Protein AF-A0A2B7Z492-F1 (afdb_monomer_lite)

Foldseek 3Di:
DDDDDDDDDDDDPPDPDQDDAPAAWPVCVVVVHDFSNDPQATPCCVVPNDPPDGGGRPPPPVVVVVPPPPVNVVVVVVVVVVVVVVVVVVVVVVDDPDDDDDDDDDDDDPPPDPDPDDDDPDDDPPPDDDDDDDDD

pLDDT: mean 70.69, std 17.51, range [40.62, 97.81]

Radius of gyration: 35.3 Å; chains: 1; bounding box: 70×36×112 Å

InterPro domains:
  IPR001138 Zn(2)Cys(6) fungal-type DNA-binding domain [PF00172] (24-59)
  IPR001138 Zn(2)Cys(6) fungal-type DNA-binding domain [PS50048] (24-57)
  IPR001138 Zn(2)Cys(6) fungal-type DNA-binding domain [SM00066] (19-66)
  IPR001138 Zn(2)Cys(6) fungal-type DNA-binding domain [cd00067] (20-58)
  IPR036864 Zn(2)-C6 fungal-type DNA-binding domain superfamily [G3DSA:4.10.240.10] (23-110)
  IPR036864 Zn(2)-C6 fungal-type DNA-binding domain superfamily [SSF57701] (14-62)

Sequence (136 aa):
MDQAMTATEPDPLPRSKRQRVAAACDICRRRKFKCNGEQQECGPCRTRGNLNVKCTWNNSLFRASSSTSREDIVKLQERIKELEKDIESRSEQNAPHSTRLGDLDNTKEPLRTPSLDGTNAEPIPTSFITPAAGNQ

Structure (mmCIF, N/CA/C/O backbone):
data_AF-A0A2B7Z492-F1
#
_entry.id   AF-A0A2B7Z492-F1
#
loop_
_atom_site.group_PDB
_atom_site.id
_atom_site.type_symbol
_atom_site.label_atom_id
_atom_site.label_alt_id
_atom_site.label_comp_id
_atom_site.label_asym_id
_atom_site.label_entity_id
_atom_site.label_seq_id
_atom_site.pdbx_PDB_ins_code
_atom_site.Cartn_x
_atom_site.Cartn_y
_atom_site.Cartn_z
_atom_site.occupancy
_atom_site.B_iso_or_equiv
_atom_site.auth_seq_id
_atom_site.auth_comp_id
_atom_site.auth_asym_id
_atom_site.auth_atom_id
_atom_site.pdbx_PDB_model_num
ATOM 1 N N . MET A 1 1 ? 48.090 22.908 -52.887 1.00 47.28 1 MET A N 1
ATOM 2 C CA . MET A 1 1 ? 46.823 23.566 -52.517 1.00 47.28 1 MET A CA 1
ATOM 3 C C . MET A 1 1 ? 45.881 22.457 -52.133 1.00 47.28 1 MET A C 1
ATOM 5 O O . MET A 1 1 ? 45.595 21.584 -52.944 1.00 47.28 1 MET A O 1
ATOM 9 N N . ASP A 1 2 ? 45.633 22.419 -50.838 1.00 46.38 2 ASP A N 1
ATOM 10 C CA . ASP A 1 2 ? 45.523 21.213 -50.040 1.00 46.38 2 ASP A CA 1
ATOM 11 C C . ASP A 1 2 ? 44.168 20.523 -50.116 1.00 46.38 2 ASP A C 1
ATOM 13 O O . ASP A 1 2 ? 43.118 21.132 -50.312 1.00 46.38 2 ASP A O 1
ATOM 17 N N . GLN A 1 3 ? 44.257 19.204 -49.985 1.00 49.94 3 GLN A N 1
ATOM 18 C CA . GLN A 1 3 ? 43.169 18.248 -50.053 1.00 49.94 3 GLN A CA 1
ATOM 19 C C . GLN A 1 3 ? 42.212 18.430 -48.874 1.00 49.94 3 GLN A C 1
ATOM 21 O O . GLN A 1 3 ? 42.621 18.560 -47.721 1.00 49.94 3 GLN A O 1
ATOM 26 N N . ALA A 1 4 ? 40.920 18.384 -49.189 1.00 58.47 4 ALA A N 1
ATOM 27 C CA . ALA A 1 4 ? 39.844 18.217 -48.231 1.00 58.47 4 ALA A CA 1
ATOM 28 C C . ALA A 1 4 ? 40.046 16.926 -47.421 1.00 58.47 4 ALA A C 1
ATOM 30 O O . ALA A 1 4 ? 40.210 15.851 -47.999 1.00 58.47 4 ALA A O 1
ATOM 31 N N . MET A 1 5 ? 39.973 17.020 -46.093 1.00 55.31 5 MET A N 1
ATOM 32 C CA . MET A 1 5 ? 39.799 15.862 -45.223 1.00 55.31 5 MET A CA 1
ATOM 33 C C . MET A 1 5 ? 38.522 16.025 -44.406 1.00 55.31 5 MET A C 1
ATOM 35 O O . MET A 1 5 ? 38.284 17.016 -43.720 1.00 55.31 5 MET A O 1
ATOM 39 N N . T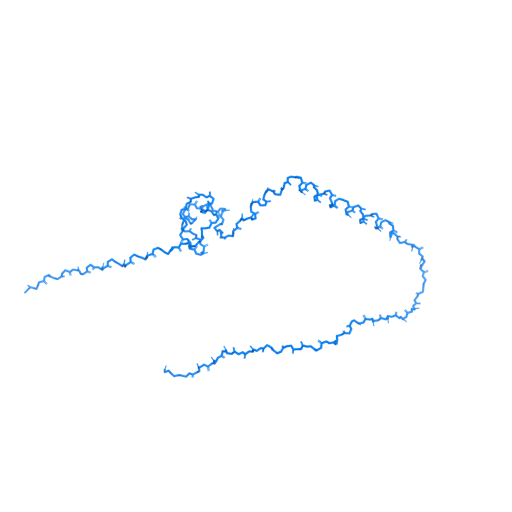HR A 1 6 ? 37.680 15.026 -44.611 1.00 53.38 6 THR A N 1
ATOM 40 C CA . THR A 1 6 ? 36.308 14.821 -44.178 1.00 53.38 6 THR A CA 1
ATOM 41 C C . THR A 1 6 ? 36.183 14.704 -42.665 1.00 53.38 6 THR A C 1
ATOM 43 O O . THR A 1 6 ? 36.996 14.045 -42.020 1.00 53.38 6 THR A O 1
ATOM 46 N N . ALA A 1 7 ? 35.123 15.302 -42.121 1.00 54.03 7 ALA A N 1
ATOM 47 C CA . ALA A 1 7 ? 34.719 15.170 -40.730 1.00 54.03 7 ALA A CA 1
ATOM 48 C C . ALA A 1 7 ? 34.532 13.692 -40.342 1.00 54.03 7 ALA A C 1
ATOM 50 O O . ALA A 1 7 ? 33.738 12.975 -40.951 1.00 54.03 7 ALA A O 1
ATOM 51 N N . THR A 1 8 ? 35.264 13.252 -39.320 1.00 54.12 8 THR A N 1
ATOM 52 C CA . THR A 1 8 ? 35.057 11.968 -38.651 1.00 54.12 8 THR A CA 1
ATOM 53 C C . THR A 1 8 ? 33.744 12.035 -37.871 1.00 54.12 8 THR A C 1
ATOM 55 O O . THR A 1 8 ? 33.665 12.671 -36.822 1.00 54.12 8 THR A O 1
ATOM 58 N N . GLU A 1 9 ? 32.709 11.405 -38.423 1.00 62.66 9 GLU A N 1
ATOM 59 C CA . GLU A 1 9 ? 31.443 11.098 -37.753 1.00 62.66 9 GLU A CA 1
ATOM 60 C C . GLU A 1 9 ? 31.708 10.344 -36.434 1.00 62.66 9 GLU A C 1
ATOM 62 O O . GLU A 1 9 ? 32.445 9.352 -36.441 1.00 62.66 9 GLU A O 1
ATOM 67 N N . PRO A 1 10 ? 31.145 10.787 -35.295 1.00 64.12 10 PRO A N 1
ATOM 68 C CA . PRO A 1 10 ? 31.299 10.082 -34.035 1.00 64.12 10 PRO A CA 1
ATOM 69 C C . PRO A 1 10 ? 30.510 8.767 -34.062 1.00 64.12 10 PRO A C 1
ATOM 71 O O . PRO A 1 10 ? 29.297 8.741 -34.264 1.00 64.12 10 PRO A O 1
ATOM 74 N N . ASP A 1 11 ? 31.238 7.680 -33.823 1.00 66.81 11 ASP A N 1
ATOM 75 C CA . ASP A 1 11 ? 30.758 6.305 -33.678 1.00 66.81 11 ASP A CA 1
ATOM 76 C C . ASP A 1 11 ? 29.476 6.236 -32.810 1.00 66.81 11 ASP A C 1
ATOM 78 O O . ASP A 1 11 ? 29.451 6.804 -31.706 1.00 66.81 11 ASP A O 1
ATOM 82 N N . PRO A 1 12 ? 28.385 5.578 -33.255 1.00 67.75 12 PRO A N 1
ATOM 83 C CA . PRO A 1 12 ? 27.165 5.484 -32.467 1.00 67.75 12 PRO A CA 1
ATOM 84 C C . PRO A 1 12 ? 27.427 4.667 -31.199 1.00 67.75 12 PRO A C 1
ATOM 86 O O . PRO A 1 12 ? 27.511 3.439 -31.233 1.00 67.75 12 PRO A O 1
ATOM 89 N N . LEU A 1 13 ? 27.507 5.375 -30.066 1.00 73.75 13 LEU A N 1
ATOM 90 C CA . LEU A 1 13 ? 27.715 4.810 -28.733 1.00 73.75 13 LEU A CA 1
ATOM 91 C C . LEU A 1 13 ? 26.884 3.527 -28.531 1.00 73.75 13 LEU A C 1
ATOM 93 O O . LEU A 1 13 ? 25.691 3.498 -28.871 1.00 73.75 13 LEU A O 1
ATOM 97 N N . PRO A 1 14 ? 27.477 2.467 -27.950 1.00 68.56 14 PRO A N 1
ATOM 98 C CA . PRO A 1 14 ? 26.809 1.186 -27.790 1.00 68.56 14 PRO A CA 1
ATOM 99 C C . PRO A 1 14 ? 25.524 1.375 -26.983 1.00 68.56 14 PRO A C 1
ATOM 101 O O . PRO A 1 14 ? 25.543 1.776 -25.818 1.00 68.56 14 PRO A O 1
ATOM 104 N N . ARG A 1 15 ? 24.380 1.090 -27.620 1.00 69.31 15 ARG A N 1
ATOM 105 C CA . ARG A 1 15 ? 23.061 1.177 -26.981 1.00 69.31 15 ARG A CA 1
ATOM 106 C C . ARG A 1 15 ? 23.079 0.299 -25.737 1.00 69.31 15 ARG A C 1
ATOM 108 O O . ARG A 1 15 ? 23.224 -0.920 -25.853 1.00 69.31 15 ARG A O 1
ATOM 115 N N . SER A 1 16 ? 22.926 0.910 -24.560 1.00 74.81 16 SER A N 1
ATOM 116 C CA . SER A 1 16 ? 22.957 0.175 -23.299 1.00 74.81 16 SER A CA 1
ATOM 117 C C . SER A 1 16 ? 21.933 -0.959 -23.348 1.00 74.81 16 SER A C 1
ATOM 119 O O . SER A 1 16 ? 20.742 -0.777 -23.635 1.00 74.81 16 SER A O 1
ATOM 121 N N . LYS A 1 17 ? 22.428 -2.186 -23.169 1.00 65.75 17 LYS A N 1
ATOM 122 C CA . LYS A 1 17 ? 21.595 -3.382 -23.229 1.00 65.75 17 LYS A CA 1
ATOM 123 C C . LYS A 1 17 ? 20.605 -3.283 -22.077 1.00 65.75 17 LYS A C 1
ATOM 125 O O . LYS A 1 17 ? 21.007 -3.238 -20.919 1.00 65.75 17 LYS A O 1
ATOM 130 N N . ARG A 1 18 ? 19.310 -3.184 -22.400 1.00 67.00 18 ARG A N 1
ATOM 131 C CA . ARG A 1 18 ? 18.254 -2.996 -21.396 1.00 67.00 18 ARG A CA 1
ATOM 132 C C . ARG A 1 18 ? 18.365 -4.079 -20.328 1.00 67.00 18 ARG A C 1
ATOM 134 O O . ARG A 1 18 ? 18.194 -5.262 -20.627 1.00 67.00 18 ARG A O 1
ATOM 141 N N . GLN A 1 19 ? 18.623 -3.656 -19.096 1.00 71.19 19 GLN A N 1
ATOM 142 C CA . GLN A 1 19 ? 18.708 -4.551 -17.955 1.00 71.19 19 GLN A CA 1
ATOM 143 C C . GLN A 1 19 ? 17.358 -5.240 -17.749 1.00 71.19 19 GLN A C 1
ATOM 145 O O . GLN A 1 19 ? 16.294 -4.613 -17.804 1.00 71.19 19 GLN A O 1
ATOM 150 N N . ARG A 1 20 ? 17.391 -6.564 -17.574 1.00 75.94 20 ARG A N 1
ATOM 151 C CA . ARG A 1 20 ? 16.183 -7.343 -17.311 1.00 75.94 20 ARG A CA 1
ATOM 152 C C . ARG A 1 20 ? 15.671 -6.961 -15.926 1.00 75.94 20 ARG A C 1
ATOM 154 O O . ARG A 1 20 ? 16.387 -7.087 -14.940 1.00 75.94 20 ARG A O 1
ATOM 161 N N . VAL A 1 21 ? 14.435 -6.486 -15.864 1.00 80.81 21 VAL A N 1
ATOM 162 C CA . VAL A 1 21 ? 13.806 -6.072 -14.609 1.00 80.81 21 VAL A CA 1
ATOM 163 C C . VAL A 1 21 ? 13.289 -7.311 -13.881 1.00 80.81 21 VAL A C 1
ATOM 165 O O . VAL A 1 21 ? 12.486 -8.050 -14.447 1.00 80.81 21 VAL A O 1
ATOM 168 N N . ALA A 1 22 ? 13.725 -7.527 -12.636 1.00 80.31 22 ALA A N 1
ATOM 169 C CA . ALA A 1 22 ? 13.267 -8.648 -11.808 1.00 80.31 22 ALA A CA 1
ATOM 170 C C . ALA A 1 22 ? 11.808 -8.481 -11.338 1.00 80.31 22 ALA A C 1
ATOM 172 O O . ALA A 1 22 ? 11.065 -9.456 -11.259 1.00 80.31 22 ALA A O 1
ATOM 173 N N . ALA A 1 23 ? 11.372 -7.242 -11.072 1.00 84.81 23 ALA A N 1
ATOM 174 C CA . ALA A 1 23 ? 10.018 -6.926 -10.620 1.00 84.81 23 ALA A CA 1
ATOM 175 C C . ALA A 1 23 ? 9.503 -5.599 -11.206 1.00 84.81 23 ALA A C 1
ATOM 177 O O . ALA A 1 23 ? 10.150 -4.557 -11.110 1.00 84.81 23 ALA A O 1
ATOM 178 N N . ALA A 1 24 ? 8.302 -5.615 -11.791 1.00 91.06 24 ALA A N 1
ATOM 179 C CA . ALA A 1 24 ? 7.615 -4.392 -12.211 1.00 91.06 24 ALA A CA 1
ATOM 180 C C . ALA A 1 24 ? 7.052 -3.620 -11.002 1.00 91.06 24 ALA A C 1
ATOM 182 O O . ALA A 1 24 ? 6.633 -4.252 -10.031 1.00 91.06 24 ALA A O 1
ATOM 183 N N . CYS A 1 25 ? 6.994 -2.285 -11.082 1.00 91.06 25 CYS A N 1
ATOM 184 C CA . CYS A 1 25 ? 6.345 -1.443 -10.071 1.00 91.06 25 CYS A CA 1
ATOM 185 C C . CYS A 1 25 ? 4.815 -1.638 -10.053 1.00 91.06 25 CYS A C 1
ATOM 187 O O . CYS A 1 25 ? 4.230 -2.158 -11.009 1.00 91.06 25 CYS A O 1
ATOM 189 N N . ASP A 1 26 ? 4.147 -1.156 -9.006 1.00 89.31 26 ASP A N 1
ATOM 190 C CA . ASP A 1 26 ? 2.710 -1.356 -8.775 1.00 89.31 26 ASP A CA 1
ATOM 191 C C . ASP A 1 26 ? 1.836 -0.759 -9.882 1.00 89.31 26 ASP A C 1
ATOM 193 O O . ASP A 1 26 ? 0.843 -1.359 -10.302 1.00 89.31 26 ASP A O 1
ATOM 197 N N . ILE A 1 27 ? 2.220 0.412 -10.397 1.00 90.00 27 ILE A N 1
ATOM 198 C CA . ILE A 1 27 ? 1.499 1.079 -11.487 1.00 90.00 27 ILE A CA 1
ATOM 199 C C . ILE A 1 27 ? 1.621 0.264 -12.777 1.00 90.00 27 ILE A C 1
ATOM 201 O O . ILE A 1 27 ? 0.612 0.010 -13.435 1.00 90.00 27 ILE A O 1
ATOM 205 N N . CYS A 1 28 ? 2.836 -0.165 -13.137 1.00 91.56 28 CYS A N 1
ATOM 206 C CA . CYS A 1 28 ? 3.068 -0.949 -14.351 1.00 91.56 28 CYS A CA 1
ATOM 207 C C . CYS A 1 28 ? 2.399 -2.320 -14.286 1.00 91.56 28 CYS A C 1
ATOM 209 O O . CYS A 1 28 ? 1.850 -2.756 -15.294 1.00 91.56 28 CYS A O 1
ATOM 211 N N . ARG A 1 29 ? 2.384 -2.966 -13.112 1.00 90.31 29 ARG A N 1
ATOM 212 C CA . ARG A 1 29 ? 1.629 -4.206 -12.889 1.00 90.31 29 ARG A CA 1
ATOM 213 C C . ARG A 1 29 ? 0.134 -3.985 -13.115 1.00 90.31 29 ARG A C 1
ATOM 215 O O . ARG A 1 29 ? -0.462 -4.679 -13.933 1.00 90.31 29 ARG A O 1
ATOM 222 N N . ARG A 1 30 ? -0.462 -2.979 -12.459 1.00 87.38 30 ARG A N 1
ATOM 223 C CA . ARG A 1 30 ? -1.903 -2.679 -12.567 1.00 87.38 30 ARG A CA 1
ATOM 224 C C . ARG A 1 30 ? -2.318 -2.299 -13.991 1.00 87.38 30 ARG A C 1
ATOM 226 O O . ARG A 1 30 ? -3.360 -2.739 -14.460 1.00 87.38 30 ARG A O 1
ATOM 233 N N . ARG A 1 31 ? -1.502 -1.494 -14.679 1.00 88.50 31 ARG A N 1
ATOM 234 C CA . ARG A 1 31 ? -1.757 -1.014 -16.050 1.00 88.50 31 ARG A CA 1
ATOM 235 C C . ARG A 1 31 ? -1.226 -1.945 -17.147 1.00 88.50 31 ARG A C 1
ATOM 237 O O . ARG A 1 31 ? -1.393 -1.639 -18.320 1.00 88.50 31 ARG A O 1
ATOM 244 N N . LYS A 1 32 ? -0.589 -3.061 -16.776 1.00 88.62 32 LYS A N 1
ATOM 245 C CA . LYS A 1 32 ? -0.014 -4.070 -17.683 1.00 88.62 32 LYS A CA 1
ATOM 246 C C . LYS A 1 32 ? 0.973 -3.505 -18.720 1.00 88.62 32 LYS A C 1
ATOM 248 O O . LYS A 1 32 ? 1.071 -4.011 -19.834 1.00 88.62 32 LYS A O 1
ATOM 253 N N . PHE A 1 33 ? 1.733 -2.472 -18.359 1.00 88.12 33 PHE A N 1
ATOM 254 C CA . PHE A 1 33 ? 2.787 -1.921 -19.218 1.00 88.12 33 PHE A CA 1
ATOM 255 C C . PHE A 1 33 ? 4.166 -2.483 -18.860 1.00 88.12 33 PHE A C 1
ATOM 257 O O . PHE A 1 33 ? 4.419 -2.910 -17.733 1.00 88.12 33 PHE A O 1
ATOM 264 N N . LYS A 1 34 ? 5.092 -2.441 -19.825 1.00 89.88 34 LYS A N 1
ATOM 265 C CA . LYS A 1 34 ? 6.473 -2.895 -19.632 1.00 89.88 34 LYS A CA 1
ATOM 266 C C . LYS A 1 34 ? 7.234 -1.931 -18.719 1.00 89.88 34 LYS A C 1
ATOM 268 O O . LYS A 1 34 ? 7.598 -0.836 -19.138 1.00 89.88 34 LYS A O 1
ATOM 273 N N . CYS A 1 35 ? 7.499 -2.361 -17.487 1.00 92.06 35 CYS A N 1
ATOM 274 C CA . CYS A 1 35 ? 8.339 -1.626 -16.543 1.00 92.06 35 CYS A CA 1
ATOM 275 C C . CYS A 1 35 ? 9.811 -1.663 -16.984 1.00 92.06 35 CYS A C 1
ATOM 277 O O . CYS A 1 35 ? 10.299 -2.701 -17.432 1.00 92.06 35 CYS A O 1
ATOM 279 N N . ASN A 1 36 ? 10.517 -0.543 -16.834 1.00 91.06 36 ASN A N 1
ATOM 280 C CA . ASN A 1 36 ? 11.965 -0.434 -17.045 1.00 91.06 36 ASN A CA 1
ATOM 281 C C . ASN A 1 36 ? 12.785 -0.563 -15.747 1.00 91.06 36 ASN A C 1
ATOM 283 O O . ASN A 1 36 ? 13.998 -0.681 -15.833 1.00 91.06 36 ASN A O 1
ATOM 287 N N . GLY A 1 37 ? 12.142 -0.583 -14.574 1.00 87.88 37 GLY A N 1
ATOM 288 C CA . GLY A 1 37 ? 12.795 -0.896 -13.297 1.00 87.88 37 GLY A CA 1
ATOM 289 C C . GLY A 1 37 ? 13.719 0.187 -12.731 1.00 87.88 37 GLY A C 1
ATOM 290 O O . GLY A 1 37 ? 14.478 -0.116 -11.821 1.00 87.88 37 GLY A O 1
ATOM 291 N N . GLU A 1 38 ? 13.665 1.423 -13.237 1.00 87.12 38 GLU A N 1
ATOM 292 C CA . GLU A 1 38 ? 14.417 2.558 -12.673 1.00 87.12 38 GLU A CA 1
ATOM 293 C C . GLU A 1 38 ? 13.987 2.820 -11.220 1.00 87.12 38 GLU A C 1
ATOM 295 O O . GLU A 1 38 ? 12.800 2.979 -10.972 1.00 87.12 38 GLU A O 1
ATOM 300 N N . GLN A 1 39 ? 14.931 2.872 -10.272 1.00 70.81 39 GLN A N 1
ATOM 301 C CA . GLN A 1 39 ? 14.663 2.779 -8.824 1.00 70.81 39 GLN A CA 1
ATOM 302 C C . GLN A 1 39 ? 13.889 3.968 -8.221 1.00 70.81 39 GLN A C 1
ATOM 304 O O . GLN A 1 39 ? 13.185 3.797 -7.229 1.00 70.81 39 GLN A O 1
ATOM 309 N N . GLN A 1 40 ? 13.997 5.161 -8.811 1.00 81.94 40 GLN A N 1
ATOM 310 C CA . GLN A 1 40 ? 13.302 6.370 -8.342 1.00 81.94 40 GLN A CA 1
ATOM 311 C C . GLN A 1 40 ? 11.858 6.447 -8.858 1.00 81.94 40 GLN A C 1
ATOM 313 O O . GLN A 1 40 ? 10.898 6.545 -8.098 1.00 81.94 40 GLN A O 1
ATOM 318 N N . GLU A 1 41 ? 11.702 6.357 -10.173 1.00 88.94 41 GLU A N 1
ATOM 319 C CA . GLU A 1 41 ? 10.436 6.363 -10.876 1.00 88.94 41 GLU A CA 1
ATOM 320 C C . GLU A 1 41 ? 10.648 5.642 -12.199 1.00 88.94 41 GLU A C 1
ATOM 322 O O . GLU A 1 41 ? 11.559 5.962 -12.965 1.00 88.94 41 GLU A O 1
ATOM 327 N N . CYS A 1 42 ? 9.785 4.670 -12.475 1.00 91.31 42 CYS A N 1
ATOM 328 C CA . CYS A 1 42 ? 9.846 3.939 -13.723 1.00 91.31 42 CYS A CA 1
ATOM 329 C C . CYS A 1 42 ? 9.556 4.887 -14.904 1.00 91.31 42 CYS A C 1
ATOM 331 O O . CYS A 1 42 ? 8.662 5.722 -14.828 1.00 91.31 42 CYS A O 1
ATOM 333 N N . GLY A 1 43 ? 10.235 4.736 -16.036 1.00 91.25 43 GLY A N 1
ATOM 334 C CA . GLY A 1 43 ? 10.031 5.567 -17.231 1.00 91.25 43 GLY A CA 1
ATOM 335 C C . GLY A 1 43 ? 8.562 5.636 -17.685 1.00 91.25 43 GLY A C 1
ATOM 336 O O . GLY A 1 43 ? 8.050 6.732 -17.898 1.00 91.25 43 GLY A O 1
ATOM 337 N N . PRO A 1 44 ? 7.822 4.508 -17.748 1.00 91.19 44 PRO A N 1
ATOM 338 C CA . PRO A 1 44 ? 6.380 4.536 -18.006 1.00 91.19 44 PRO A CA 1
ATOM 339 C C . PRO A 1 44 ? 5.569 5.334 -16.975 1.00 91.19 44 PRO A C 1
ATOM 341 O O . PRO A 1 44 ? 4.551 5.923 -17.326 1.00 91.19 44 PRO A O 1
ATOM 344 N N . CYS A 1 45 ? 5.998 5.335 -15.715 1.00 92.06 45 CYS A N 1
ATOM 345 C CA . CYS A 1 45 ? 5.366 6.055 -14.616 1.00 92.06 45 CYS A CA 1
ATOM 346 C C . CYS A 1 45 ? 5.627 7.555 -14.743 1.00 92.06 45 CYS A C 1
ATOM 348 O O . CYS A 1 45 ? 4.690 8.331 -14.655 1.00 92.06 45 CYS A O 1
ATOM 350 N N . ARG A 1 46 ? 6.850 7.935 -15.114 1.00 91.06 46 ARG A N 1
ATOM 351 C CA . ARG A 1 46 ? 7.224 9.323 -15.385 1.00 91.06 46 ARG A CA 1
ATOM 352 C C . ARG A 1 46 ? 6.430 9.928 -16.543 1.00 91.06 46 ARG A C 1
ATOM 354 O O . ARG A 1 46 ? 5.992 11.066 -16.476 1.00 91.06 46 ARG A O 1
ATOM 361 N N . THR A 1 47 ? 6.226 9.168 -17.621 1.00 88.88 47 THR A N 1
ATOM 362 C CA . THR A 1 47 ? 5.549 9.683 -18.826 1.00 88.88 47 THR A CA 1
ATOM 363 C C . THR A 1 47 ? 4.025 9.583 -18.762 1.00 88.88 47 THR A C 1
ATOM 365 O O . THR A 1 47 ? 3.333 10.402 -19.356 1.00 88.88 47 THR A O 1
ATOM 368 N N . ARG A 1 48 ? 3.480 8.544 -18.117 1.00 85.56 48 ARG A N 1
ATOM 369 C CA . ARG A 1 48 ? 2.034 8.231 -18.143 1.00 85.56 48 ARG A CA 1
ATOM 370 C C . ARG A 1 48 ? 1.393 8.249 -16.758 1.00 85.56 48 ARG A C 1
ATOM 372 O O . ARG A 1 48 ? 0.219 7.893 -16.619 1.00 85.56 48 ARG A O 1
ATOM 379 N N . GLY A 1 49 ? 2.164 8.532 -15.715 1.00 78.75 49 GLY A N 1
ATOM 380 C CA . GLY A 1 49 ? 1.686 8.626 -14.344 1.00 78.75 49 GLY A CA 1
ATOM 381 C C . GLY A 1 49 ? 0.710 9.781 -14.197 1.00 78.75 49 GLY A C 1
ATOM 382 O O . GLY A 1 49 ? 0.838 10.812 -14.847 1.00 78.75 49 GLY A O 1
ATOM 383 N N . ASN A 1 50 ? -0.292 9.589 -13.345 1.00 79.44 50 ASN A N 1
ATOM 384 C CA . ASN A 1 50 ? -1.070 10.722 -12.863 1.00 79.44 50 ASN A CA 1
ATOM 385 C C . ASN A 1 50 ? -0.237 11.418 -11.787 1.00 79.44 50 ASN A C 1
ATOM 387 O O . ASN A 1 50 ? 0.364 10.722 -10.969 1.00 79.44 50 ASN A O 1
ATOM 391 N N . LEU A 1 51 ? -0.281 12.751 -11.725 1.00 73.38 51 LEU A N 1
ATOM 392 C CA . LEU A 1 51 ? 0.453 13.543 -10.726 1.00 73.38 51 LEU A CA 1
ATOM 393 C C . LEU A 1 51 ? 0.171 13.092 -9.276 1.00 73.38 51 LEU A C 1
ATOM 395 O O . LEU A 1 51 ? 1.031 13.180 -8.410 1.00 73.38 51 LEU A O 1
ATOM 399 N N . ASN A 1 52 ? -1.014 12.522 -9.039 1.00 78.06 52 ASN A N 1
ATOM 400 C CA . ASN A 1 52 ? -1.463 12.050 -7.728 1.00 78.06 52 ASN A CA 1
ATOM 401 C C . ASN A 1 52 ? -1.126 10.577 -7.416 1.00 78.06 52 ASN A C 1
ATOM 403 O O . ASN A 1 52 ? -1.545 10.065 -6.379 1.00 78.06 52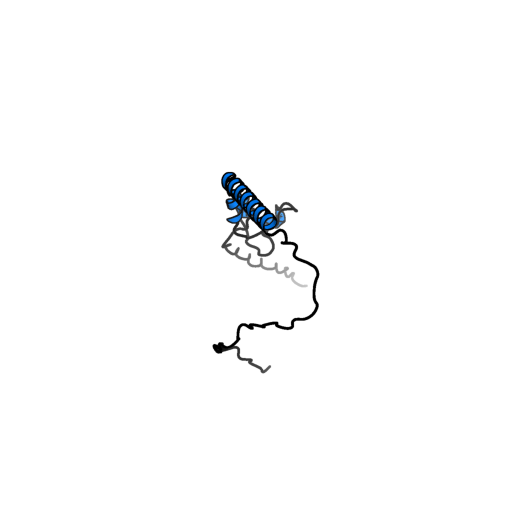 ASN A O 1
ATOM 407 N N . VAL A 1 53 ? -0.429 9.844 -8.295 1.00 80.88 53 VAL 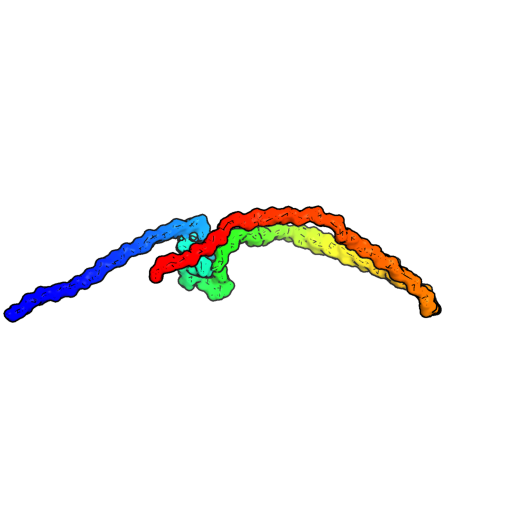A N 1
ATOM 408 C CA . VAL A 1 53 ? -0.148 8.410 -8.094 1.00 80.88 53 VAL A CA 1
ATOM 409 C C . VAL A 1 53 ? 1.355 8.152 -8.104 1.00 80.88 53 VAL A C 1
ATOM 411 O O . VAL A 1 53 ? 1.981 8.103 -9.158 1.00 80.88 53 VAL A O 1
ATOM 414 N N . LYS A 1 54 ? 1.919 7.908 -6.918 1.00 86.69 54 LYS A N 1
ATOM 415 C CA . LYS A 1 54 ? 3.346 7.615 -6.739 1.00 86.69 54 LYS A CA 1
ATOM 416 C C . LYS A 1 54 ? 3.729 6.256 -7.334 1.00 86.69 54 LYS A C 1
ATOM 418 O O . LYS A 1 54 ? 3.063 5.248 -7.084 1.00 86.69 54 LYS A O 1
ATOM 423 N N . CYS A 1 55 ? 4.838 6.215 -8.074 1.00 90.88 55 CYS A N 1
ATOM 424 C CA . CYS A 1 55 ? 5.474 4.968 -8.487 1.00 90.88 55 CYS A CA 1
ATOM 425 C C . CYS A 1 55 ? 6.061 4.256 -7.263 1.00 90.88 55 CYS A C 1
ATOM 427 O O . CYS A 1 55 ? 7.050 4.702 -6.688 1.00 90.88 55 CYS A O 1
ATOM 429 N N . THR A 1 56 ? 5.444 3.150 -6.856 1.00 89.12 56 THR A N 1
ATOM 430 C CA . THR A 1 56 ? 5.905 2.322 -5.739 1.00 89.12 56 THR A CA 1
ATOM 431 C C . THR A 1 56 ? 6.221 0.912 -6.218 1.00 89.12 56 THR A C 1
ATOM 433 O O . THR A 1 56 ? 5.611 0.407 -7.161 1.00 89.12 56 THR A O 1
ATOM 436 N N . TRP A 1 57 ? 7.195 0.277 -5.572 1.00 87.50 57 TRP A N 1
ATOM 437 C CA . TRP A 1 57 ? 7.552 -1.132 -5.778 1.00 87.50 57 TRP A CA 1
ATOM 438 C C . TRP A 1 57 ? 7.044 -2.014 -4.638 1.00 87.50 57 TRP A C 1
ATOM 440 O O . TRP A 1 57 ? 7.541 -3.119 -4.433 1.00 87.50 57 TRP A O 1
ATOM 450 N N . ASN A 1 58 ? 6.077 -1.519 -3.866 1.00 74.44 58 ASN A N 1
ATOM 451 C CA . ASN A 1 58 ? 5.656 -2.194 -2.660 1.00 74.44 58 ASN A CA 1
ATOM 452 C C . ASN A 1 58 ? 4.721 -3.325 -3.069 1.00 74.44 58 ASN A C 1
ATOM 454 O O . ASN A 1 58 ? 3.618 -3.050 -3.522 1.00 74.44 58 ASN A O 1
ATOM 458 N N . ASN A 1 59 ? 5.172 -4.576 -2.956 1.00 61.94 59 ASN A N 1
ATOM 459 C CA . ASN A 1 59 ? 4.435 -5.757 -3.390 1.00 61.94 59 ASN A CA 1
ATOM 460 C C . ASN A 1 59 ? 3.059 -5.774 -2.707 1.00 61.94 59 ASN A C 1
ATOM 462 O O . ASN A 1 59 ? 2.914 -6.213 -1.568 1.00 61.94 59 ASN A O 1
ATOM 466 N N . SER A 1 60 ? 2.059 -5.201 -3.379 1.00 56.16 60 SER A N 1
ATOM 467 C CA . SER A 1 60 ? 0.788 -4.814 -2.773 1.00 56.16 60 SER A CA 1
ATOM 468 C C . SER A 1 60 ? -0.147 -6.015 -2.666 1.00 56.16 60 SER A C 1
ATOM 470 O O . SER A 1 60 ? -1.291 -5.977 -3.106 1.00 56.16 60 SER A O 1
ATOM 472 N N . LEU A 1 61 ? 0.333 -7.075 -2.018 1.00 55.66 61 LEU A N 1
ATOM 473 C CA . LEU A 1 61 ? -0.515 -8.049 -1.339 1.00 55.66 61 LEU A CA 1
ATOM 474 C C . LEU A 1 61 ? -1.437 -7.325 -0.335 1.00 55.66 61 LEU A C 1
ATOM 476 O O . LEU A 1 61 ? -2.585 -7.708 -0.166 1.00 55.66 61 LEU A O 1
ATOM 480 N N . PHE A 1 62 ? -1.004 -6.176 0.198 1.00 52.91 62 PHE A N 1
ATOM 481 C CA . PHE A 1 62 ? -1.806 -5.302 1.062 1.00 52.91 62 PHE A CA 1
ATOM 482 C C . PHE A 1 62 ? -3.027 -4.638 0.406 1.00 52.91 62 PHE A C 1
ATOM 484 O O . PHE A 1 62 ? -3.915 -4.183 1.118 1.00 52.91 62 PHE A O 1
ATOM 491 N N . ARG A 1 63 ? -3.118 -4.557 -0.931 1.00 52.41 63 ARG A N 1
ATOM 492 C CA . ARG A 1 63 ? -4.372 -4.128 -1.582 1.00 52.41 63 ARG A CA 1
ATOM 493 C C . ARG A 1 63 ? -5.303 -5.293 -1.880 1.00 52.41 63 ARG A C 1
ATOM 495 O O . ARG A 1 63 ? -6.487 -5.041 -2.052 1.00 52.41 63 ARG A O 1
ATOM 502 N N . ALA A 1 64 ? -4.826 -6.538 -1.879 1.00 52.66 64 ALA A N 1
ATOM 503 C CA . ALA A 1 64 ? -5.719 -7.694 -1.822 1.00 52.66 64 ALA A CA 1
ATOM 504 C C . ALA A 1 64 ? -6.406 -7.786 -0.448 1.00 52.66 64 ALA A C 1
ATOM 506 O O . ALA A 1 64 ? -7.547 -8.209 -0.382 1.00 52.66 64 ALA A O 1
ATOM 507 N N . SER A 1 65 ? -5.806 -7.236 0.616 1.00 52.00 65 SER A N 1
ATOM 508 C CA . SER A 1 65 ? -6.459 -7.016 1.922 1.00 52.00 65 SER A CA 1
ATOM 509 C C . SER A 1 65 ? -7.635 -6.026 1.888 1.00 52.00 65 SER A C 1
ATOM 511 O O . SER A 1 65 ? -8.319 -5.858 2.890 1.00 52.00 65 SER A O 1
ATOM 513 N N . SER A 1 66 ? -7.929 -5.390 0.744 1.00 52.78 66 SER A N 1
ATOM 514 C CA . SER A 1 66 ? -9.235 -4.737 0.547 1.00 52.78 66 SER A CA 1
ATOM 515 C C . SER A 1 66 ? -10.401 -5.737 0.495 1.00 52.78 66 SER A C 1
ATOM 517 O O . SER A 1 66 ? -11.554 -5.322 0.512 1.00 52.78 66 SER A O 1
ATOM 519 N N . SER A 1 67 ? -10.105 -7.043 0.491 1.00 53.53 67 SER A N 1
ATOM 520 C CA . SER A 1 67 ? -11.043 -8.124 0.772 1.00 53.53 67 SER A CA 1
ATOM 521 C C . SER A 1 67 ? -11.010 -8.596 2.232 1.00 53.53 67 SER A C 1
ATOM 523 O O . SER A 1 67 ? -11.386 -9.741 2.481 1.00 53.53 67 SER A O 1
ATOM 525 N N . THR A 1 68 ? -10.566 -7.784 3.205 1.00 61.81 68 THR A N 1
ATOM 526 C CA . THR A 1 68 ? -11.094 -7.959 4.569 1.00 61.81 68 THR A CA 1
ATOM 527 C C . THR A 1 68 ? -12.599 -7.875 4.408 1.00 61.81 68 THR A C 1
ATOM 529 O O . THR A 1 68 ? -13.131 -6.837 4.003 1.00 61.81 68 THR A O 1
ATOM 532 N N . SER A 1 69 ? -13.255 -9.019 4.566 1.00 73.56 69 SER A N 1
ATOM 533 C CA . SER A 1 69 ? -14.657 -9.151 4.225 1.00 73.56 69 SER A CA 1
ATOM 534 C C . SER A 1 69 ? -15.430 -8.132 5.055 1.00 73.56 69 SER A C 1
ATOM 536 O O . SER A 1 69 ? -15.056 -7.806 6.184 1.00 73.56 69 SER A O 1
ATOM 538 N N . ARG A 1 70 ? -16.509 -7.575 4.502 1.00 81.44 70 ARG A N 1
ATOM 539 C CA . ARG A 1 70 ? -17.379 -6.664 5.260 1.00 81.44 70 ARG A CA 1
ATOM 540 C C . ARG A 1 70 ? -17.768 -7.272 6.618 1.00 81.44 70 ARG A C 1
ATOM 542 O O . ARG A 1 70 ? -17.920 -6.547 7.593 1.00 81.44 70 ARG A O 1
ATOM 549 N N . GLU A 1 71 ? -17.866 -8.596 6.665 1.00 85.19 71 GLU A N 1
ATOM 550 C CA . GLU A 1 71 ? -18.101 -9.410 7.853 1.00 85.19 71 GLU A CA 1
ATOM 551 C C . GLU A 1 71 ? -16.987 -9.277 8.898 1.00 85.19 71 GLU A C 1
ATOM 553 O O . GLU A 1 71 ? -17.286 -9.094 10.072 1.00 85.19 71 GLU A O 1
ATOM 558 N N . ASP A 1 72 ? -15.715 -9.306 8.502 1.00 88.25 72 ASP A N 1
ATOM 559 C CA . ASP A 1 72 ? -14.589 -9.141 9.430 1.00 88.25 72 ASP A CA 1
ATOM 560 C C . ASP A 1 72 ? -14.553 -7.735 10.034 1.00 88.25 72 ASP A C 1
ATOM 562 O O . ASP A 1 72 ? -14.293 -7.579 11.225 1.00 88.25 72 ASP A O 1
ATOM 566 N N . ILE A 1 73 ? -14.877 -6.707 9.242 1.00 90.62 73 ILE A N 1
ATOM 567 C CA . ILE A 1 73 ? -14.997 -5.331 9.748 1.00 90.62 73 ILE A CA 1
ATOM 568 C C . ILE A 1 73 ? -16.102 -5.256 10.806 1.00 90.62 73 ILE A C 1
ATOM 57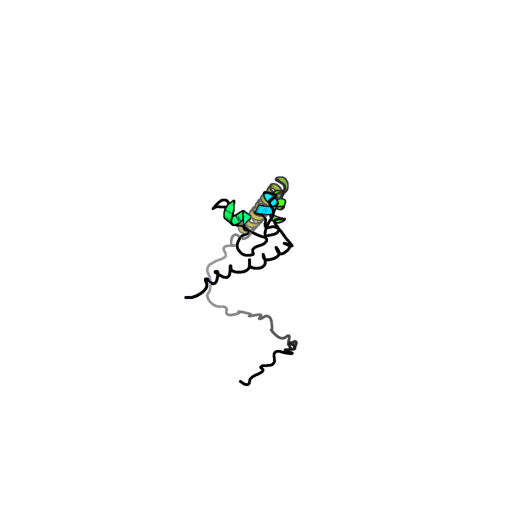0 O O . ILE A 1 73 ? -15.888 -4.680 11.870 1.00 90.62 73 ILE A O 1
ATOM 574 N N . VAL A 1 74 ? -17.260 -5.867 10.540 1.00 93.12 74 VAL A N 1
ATOM 575 C CA . VAL A 1 74 ? -18.384 -5.901 11.487 1.00 93.12 74 VAL A CA 1
ATOM 576 C C . VAL A 1 74 ? -18.006 -6.649 12.767 1.00 93.12 74 VAL A C 1
ATOM 578 O O . VAL A 1 74 ? -18.223 -6.116 13.851 1.00 93.12 74 VAL A O 1
ATOM 581 N N . LYS A 1 75 ? -17.371 -7.824 12.663 1.00 94.69 75 LYS A N 1
ATOM 582 C CA . LYS A 1 75 ? -16.912 -8.604 13.827 1.00 94.69 75 LYS A CA 1
ATOM 583 C C . LYS A 1 75 ? -15.922 -7.823 14.688 1.00 94.69 75 LYS A C 1
ATOM 585 O O . LYS A 1 75 ? -16.013 -7.842 15.911 1.00 94.69 75 LYS A O 1
ATOM 590 N N . LEU A 1 76 ? -14.979 -7.117 14.061 1.00 95.38 76 LEU A N 1
ATOM 591 C CA . LEU A 1 76 ? -14.017 -6.286 14.785 1.00 95.38 76 LEU A CA 1
ATOM 592 C C . LEU A 1 76 ? -14.702 -5.105 15.480 1.00 95.38 76 LEU A C 1
ATOM 594 O O . LEU A 1 76 ? -14.386 -4.814 16.629 1.00 95.38 76 LEU A O 1
ATOM 598 N N . GLN A 1 77 ? -15.661 -4.451 14.820 1.00 96.31 77 GLN A N 1
ATOM 599 C CA . GLN A 1 77 ? -16.441 -3.365 15.421 1.00 96.31 77 GLN A CA 1
ATOM 600 C C . GLN A 1 77 ? -17.288 -3.841 16.605 1.00 96.31 77 GLN A C 1
ATOM 602 O O . GLN A 1 77 ? -17.374 -3.144 17.614 1.00 96.31 77 GLN A O 1
ATOM 607 N N . GLU A 1 78 ? -17.905 -5.015 16.497 1.00 97.62 78 GLU A N 1
ATOM 608 C CA . GLU A 1 78 ? -18.666 -5.630 17.585 1.00 97.62 78 GLU A CA 1
ATOM 609 C C . GLU A 1 78 ? -17.757 -5.961 18.770 1.00 97.62 78 GLU A C 1
ATOM 611 O O . GLU A 1 78 ? -18.044 -5.562 19.897 1.00 97.62 78 GLU A O 1
ATOM 616 N N . ARG A 1 79 ? -16.593 -6.562 18.501 1.00 97.06 79 ARG A N 1
ATOM 617 C CA . ARG A 1 79 ? -15.620 -6.876 19.546 1.00 97.06 79 ARG A CA 1
ATOM 618 C C . ARG A 1 79 ? -15.111 -5.634 20.275 1.00 97.06 79 ARG A C 1
ATOM 620 O O . ARG A 1 79 ? -14.925 -5.675 21.486 1.00 97.06 79 ARG A O 1
ATOM 627 N N . ILE A 1 80 ? -14.884 -4.535 19.556 1.00 97.81 80 ILE A N 1
ATOM 628 C CA . ILE A 1 80 ? -14.489 -3.258 20.166 1.00 97.81 80 ILE A CA 1
ATOM 629 C C . ILE A 1 80 ? -15.586 -2.760 21.114 1.00 97.81 80 ILE A C 1
ATOM 631 O O . ILE A 1 80 ? -15.282 -2.443 22.259 1.00 97.81 80 ILE A O 1
ATOM 635 N N . LYS A 1 81 ? -16.855 -2.774 20.688 1.00 97.75 81 LYS A N 1
ATOM 636 C CA . LYS A 1 81 ? -17.982 -2.335 21.531 1.00 97.75 81 LYS A CA 1
ATOM 637 C C . LYS A 1 81 ? -18.133 -3.159 22.808 1.00 97.75 81 LYS A C 1
ATOM 639 O O . LYS A 1 81 ? -18.428 -2.603 23.861 1.00 97.75 81 LYS A O 1
ATOM 644 N N . GLU A 1 82 ? -17.962 -4.477 22.721 1.00 97.19 82 GLU A N 1
ATOM 645 C CA . GLU A 1 82 ? -17.982 -5.348 23.902 1.00 97.19 82 GLU A CA 1
ATOM 646 C C . GLU A 1 82 ? -16.886 -4.961 24.893 1.00 97.19 82 GLU A C 1
ATOM 648 O O . GLU A 1 82 ? -17.156 -4.790 26.078 1.00 97.19 82 GLU A O 1
ATOM 653 N N . LEU A 1 83 ? -15.659 -4.778 24.398 1.00 96.50 83 LEU A N 1
ATOM 654 C CA . LEU A 1 83 ? -14.520 -4.410 25.233 1.00 96.50 83 LEU A CA 1
ATOM 655 C C . LEU A 1 83 ? -14.711 -3.038 25.885 1.00 96.50 83 LEU A C 1
ATOM 657 O O . LEU A 1 83 ? -14.408 -2.881 27.063 1.00 96.50 83 LEU A O 1
ATOM 661 N N . GLU A 1 84 ? -15.241 -2.060 25.152 1.00 96.31 84 GLU A N 1
ATOM 662 C CA . GLU A 1 84 ? -15.575 -0.739 25.695 1.00 96.31 84 GLU A CA 1
ATOM 663 C C . GLU A 1 84 ? -16.626 -0.839 26.810 1.00 96.31 84 GLU A C 1
ATOM 665 O O . GLU A 1 84 ? -16.462 -0.229 27.865 1.00 96.31 84 GLU A O 1
ATOM 670 N N . LYS A 1 85 ? -17.661 -1.669 26.631 1.00 95.94 85 LYS A N 1
ATOM 671 C CA . LYS A 1 85 ? -18.684 -1.916 27.658 1.00 95.94 85 LYS A CA 1
ATOM 672 C C . LYS A 1 85 ? -18.116 -2.610 28.898 1.00 95.94 85 LYS A C 1
ATOM 674 O O . LYS A 1 85 ? -18.472 -2.255 30.022 1.00 95.94 85 LYS A O 1
ATOM 679 N N . ASP A 1 86 ? -17.242 -3.593 28.710 1.00 93.88 86 ASP A N 1
ATOM 680 C CA . ASP A 1 86 ? -16.580 -4.285 29.816 1.00 93.88 86 ASP A CA 1
ATOM 681 C C . ASP A 1 86 ? -15.691 -3.321 30.613 1.00 93.88 86 ASP A C 1
ATOM 683 O O . ASP A 1 86 ? -15.677 -3.375 31.844 1.00 93.88 86 ASP A O 1
ATOM 687 N N . ILE A 1 87 ? -14.985 -2.416 29.927 1.00 94.62 87 ILE A N 1
ATOM 688 C CA . ILE A 1 87 ? -14.191 -1.356 30.559 1.00 94.62 87 ILE A CA 1
ATOM 689 C C . ILE A 1 87 ? -15.099 -0.416 31.360 1.00 94.62 87 ILE A C 1
ATOM 691 O O . ILE A 1 87 ? -14.804 -0.177 32.529 1.00 94.62 87 ILE A O 1
ATOM 695 N N . GLU A 1 88 ? -16.214 0.038 30.782 1.00 92.31 88 GLU A N 1
ATOM 696 C CA . GLU A 1 88 ? -17.168 0.935 31.451 1.00 92.31 88 GLU A CA 1
ATOM 697 C C . GLU A 1 88 ? -17.766 0.299 32.719 1.00 92.31 88 GLU A C 1
ATOM 699 O O . GLU A 1 88 ? -17.760 0.879 33.802 1.00 92.31 88 GLU A O 1
ATOM 704 N N . SER A 1 89 ? -18.199 -0.960 32.631 1.00 87.81 89 SER A N 1
ATOM 705 C CA . SER A 1 89 ? -18.753 -1.674 33.790 1.00 87.81 89 SER A CA 1
ATOM 706 C C . SER A 1 89 ? -17.729 -1.864 34.917 1.00 87.81 89 SER A C 1
ATOM 708 O O . SER A 1 89 ? -18.078 -1.854 36.099 1.00 87.81 89 SER A O 1
ATOM 710 N N . ARG A 1 90 ? -16.442 -2.006 34.571 1.00 85.88 90 ARG A N 1
ATOM 711 C CA . ARG A 1 90 ? -15.346 -2.084 35.543 1.00 85.88 90 ARG A CA 1
ATOM 712 C C . ARG A 1 90 ? -15.024 -0.720 36.140 1.00 85.88 90 ARG A C 1
ATOM 714 O O . ARG A 1 90 ? -14.669 -0.681 37.314 1.00 85.88 90 ARG A O 1
ATOM 721 N N . SER A 1 91 ? -15.140 0.379 35.391 1.00 80.12 91 SER A N 1
ATOM 722 C CA . SER A 1 91 ? -14.988 1.724 35.960 1.00 80.12 91 SER A CA 1
ATOM 723 C C . SER A 1 91 ? -16.128 2.076 36.910 1.00 80.12 91 SER A C 1
ATOM 725 O O . SER A 1 91 ? -15.867 2.652 37.962 1.00 80.12 91 SER A O 1
ATOM 727 N N . GLU A 1 92 ? -17.360 1.661 36.610 1.00 72.38 92 GLU A N 1
ATOM 728 C CA . GLU A 1 92 ? -18.515 1.847 37.497 1.00 72.38 92 GLU A CA 1
ATOM 729 C C . GLU A 1 92 ? -18.393 1.021 38.789 1.00 72.38 92 GLU A C 1
ATOM 731 O O . GLU A 1 92 ? -18.660 1.522 39.881 1.00 72.38 92 GLU A O 1
ATOM 736 N N . GLN A 1 93 ? -17.927 -0.230 38.693 1.00 63.62 93 GLN A N 1
ATOM 737 C CA . GLN A 1 93 ? -17.685 -1.094 39.859 1.00 63.62 93 GLN A CA 1
ATOM 738 C C . GLN A 1 93 ? -16.495 -0.644 40.715 1.00 63.62 93 GLN A C 1
ATOM 740 O O . GLN A 1 93 ? -16.395 -1.037 41.876 1.00 63.62 93 GLN A O 1
ATOM 745 N N . ASN A 1 94 ? -15.604 0.174 40.154 1.00 56.12 94 ASN A N 1
ATOM 746 C CA . ASN A 1 94 ? -14.440 0.724 40.842 1.00 56.12 94 ASN A CA 1
ATOM 747 C C . ASN A 1 94 ? -14.623 2.211 41.205 1.00 56.12 94 ASN A C 1
ATOM 749 O O . ASN A 1 94 ? -13.646 2.899 41.510 1.00 56.12 94 ASN A O 1
ATOM 753 N N . ALA A 1 95 ? -15.866 2.717 41.193 1.00 51.94 95 ALA A N 1
ATOM 754 C CA . ALA A 1 95 ? -16.197 4.010 41.780 1.00 51.94 95 ALA A CA 1
ATOM 755 C C . ALA A 1 95 ? -15.799 4.012 43.272 1.00 51.94 95 ALA A C 1
ATOM 757 O O . ALA A 1 95 ? -16.029 3.027 43.981 1.00 51.94 95 ALA A O 1
ATOM 758 N N . PRO A 1 96 ? -15.157 5.084 43.766 1.00 53.12 96 PRO A N 1
ATOM 759 C CA . PRO A 1 96 ? -14.382 5.026 44.990 1.00 53.12 96 PRO A CA 1
ATOM 760 C C . PRO A 1 96 ? -15.301 4.807 46.187 1.00 53.12 96 PRO A C 1
ATOM 762 O O . PRO A 1 96 ? -16.215 5.590 46.450 1.00 53.12 96 PRO A O 1
ATOM 765 N N . HIS A 1 97 ? -14.995 3.772 46.966 1.00 46.69 97 HIS A N 1
ATOM 766 C CA . HIS A 1 97 ? -15.384 3.709 48.363 1.00 46.69 97 HIS A CA 1
ATOM 767 C C . HIS A 1 97 ? -14.866 4.981 49.050 1.00 46.69 97 HIS A C 1
ATOM 769 O O . HIS A 1 97 ? -13.683 5.113 49.362 1.00 46.69 97 HIS A O 1
ATOM 775 N N . SER A 1 98 ? -15.760 5.953 49.230 1.00 53.69 98 SER A N 1
ATOM 776 C CA . SER A 1 98 ? -15.533 7.122 50.067 1.00 53.69 98 SER A CA 1
ATOM 777 C C . SER A 1 98 ? -15.353 6.648 51.504 1.00 53.69 98 SER A C 1
ATOM 779 O O . SER A 1 98 ? -16.320 6.418 52.229 1.00 53.69 98 SER A O 1
ATOM 781 N N . THR A 1 99 ? -14.104 6.514 51.937 1.00 48.91 99 THR A N 1
ATOM 782 C CA . THR A 1 99 ? -13.769 6.527 53.360 1.00 48.91 99 THR A CA 1
ATOM 783 C C . THR A 1 99 ? -12.737 7.597 53.645 1.00 48.91 99 THR A C 1
ATOM 785 O O . THR A 1 99 ? -11.542 7.373 53.539 1.00 48.91 99 THR A O 1
ATOM 788 N N . ARG A 1 100 ? -13.301 8.742 54.042 1.00 47.44 100 ARG A N 1
ATOM 789 C CA . ARG A 1 100 ? -12.876 9.656 55.108 1.00 47.44 100 ARG A CA 1
ATOM 790 C C . ARG A 1 100 ? -11.488 10.295 55.004 1.00 47.44 100 ARG A C 1
ATOM 792 O O . ARG A 1 100 ? -10.457 9.654 55.118 1.00 47.44 100 ARG A O 1
ATOM 799 N N . LEU A 1 101 ? -11.528 11.626 54.942 1.00 48.75 101 LEU A N 1
ATOM 800 C CA . LEU A 1 101 ? -10.457 12.525 55.359 1.00 48.75 101 LEU A CA 1
ATOM 801 C C . LEU A 1 101 ? -9.967 12.147 56.769 1.00 48.75 101 LEU A C 1
ATOM 803 O O . LEU A 1 101 ? -10.778 12.093 57.697 1.00 48.75 101 LEU A O 1
ATOM 807 N N . GLY A 1 102 ? -8.661 11.927 56.916 1.00 47.38 102 GLY A N 1
ATOM 808 C CA . GLY A 1 102 ? -7.994 11.755 58.203 1.00 47.38 102 GLY A CA 1
ATOM 809 C C . GLY A 1 102 ? -6.568 11.217 58.067 1.00 47.38 102 GLY A C 1
ATOM 810 O O . GLY A 1 102 ? -6.378 10.108 57.589 1.00 47.38 102 GLY A O 1
ATOM 811 N N . ASP A 1 103 ? -5.627 12.016 58.559 1.00 40.62 103 ASP A N 1
ATOM 812 C CA . ASP A 1 103 ? -4.258 11.691 58.971 1.00 40.62 103 ASP A CA 1
ATOM 813 C C . ASP A 1 103 ? -3.103 11.658 57.953 1.00 40.62 103 ASP A C 1
ATOM 815 O O . ASP A 1 103 ? -2.953 10.804 57.081 1.00 40.62 103 ASP A O 1
ATOM 819 N N . LEU A 1 104 ? -2.237 12.652 58.168 1.00 57.12 104 LEU A N 1
ATOM 820 C CA . LEU A 1 104 ? -0.818 12.672 57.868 1.00 57.12 104 LEU A CA 1
ATOM 821 C C . LEU A 1 104 ? -0.131 11.463 58.526 1.00 57.12 104 LEU A C 1
ATOM 823 O O . LEU A 1 104 ? -0.540 11.022 59.592 1.00 57.12 104 LEU A O 1
ATOM 827 N N . ASP A 1 105 ? 0.988 11.051 57.933 1.00 50.25 105 ASP A N 1
ATOM 828 C CA . ASP A 1 105 ? 1.985 10.138 58.507 1.00 50.25 105 ASP A CA 1
ATOM 829 C C . ASP A 1 105 ? 1.678 8.634 58.399 1.00 50.25 105 ASP A C 1
ATOM 831 O O . ASP A 1 105 ? 1.068 8.018 59.267 1.00 50.25 105 ASP A O 1
ATOM 835 N N . ASN A 1 106 ? 2.207 8.007 57.342 1.00 45.91 106 ASN A N 1
ATOM 836 C CA . ASN A 1 106 ? 3.002 6.801 57.562 1.00 45.91 106 ASN A CA 1
ATOM 837 C C . ASN A 1 106 ? 3.941 6.541 56.381 1.00 45.91 106 ASN A C 1
ATOM 839 O O . ASN A 1 106 ? 3.540 6.157 55.281 1.00 45.91 106 ASN A O 1
ATOM 843 N N . THR A 1 107 ? 5.224 6.745 56.633 1.00 57.47 107 THR A N 1
ATOM 844 C CA . THR A 1 107 ? 6.314 6.287 55.780 1.00 57.47 107 THR A CA 1
ATOM 845 C C . THR A 1 107 ? 6.328 4.758 55.735 1.00 57.47 107 THR A C 1
ATOM 847 O O . THR A 1 107 ? 6.607 4.109 56.737 1.00 57.47 107 THR A O 1
ATOM 850 N N . LYS A 1 108 ? 6.062 4.161 54.567 1.00 47.50 108 LYS A N 1
ATOM 851 C CA . LYS A 1 108 ? 6.603 2.844 54.173 1.00 47.50 108 LYS A CA 1
ATOM 852 C C . LYS A 1 108 ? 6.329 2.562 52.699 1.00 47.50 108 LYS A C 1
ATOM 854 O O . LYS A 1 108 ? 5.406 1.851 52.326 1.00 47.50 108 LYS A O 1
ATOM 859 N N . GLU A 1 109 ? 7.193 3.136 51.877 1.00 51.62 109 GLU A N 1
ATOM 860 C CA . GLU A 1 109 ? 7.557 2.628 50.556 1.00 51.62 109 GLU A CA 1
ATOM 861 C C . GLU A 1 109 ? 8.339 1.314 50.741 1.00 51.62 109 GLU A C 1
ATOM 863 O O . GLU A 1 109 ? 9.387 1.331 51.395 1.00 51.62 109 GLU A O 1
ATOM 868 N N . PRO A 1 110 ? 7.909 0.168 50.189 1.00 52.53 110 PRO A N 1
ATOM 869 C CA . PRO A 1 110 ? 8.822 -0.902 49.866 1.00 52.53 110 PRO A CA 1
ATOM 870 C C . PRO A 1 110 ? 9.087 -0.838 48.363 1.00 52.53 110 PRO A C 1
ATOM 872 O O . PRO A 1 110 ? 8.420 -1.517 47.580 1.00 52.53 110 PRO A O 1
ATOM 875 N N . LEU A 1 111 ? 10.106 -0.065 47.973 1.00 46.53 111 LEU A N 1
ATOM 876 C CA . LEU A 1 111 ? 10.772 -0.240 46.688 1.00 46.53 111 LEU A CA 1
ATOM 877 C C . LEU A 1 111 ? 11.177 -1.715 46.564 1.00 46.53 111 LEU A C 1
ATOM 879 O O . LEU A 1 111 ? 12.168 -2.157 47.146 1.00 46.53 111 LEU A O 1
ATOM 883 N N . ARG A 1 112 ? 10.423 -2.494 45.788 1.00 51.50 112 ARG A N 1
ATOM 884 C CA . ARG A 1 112 ? 10.924 -3.736 45.200 1.00 51.50 112 ARG A CA 1
ATOM 885 C C . ARG A 1 112 ? 11.391 -3.415 43.795 1.00 51.50 112 ARG A C 1
ATOM 887 O O . ARG A 1 112 ? 10.655 -3.512 42.820 1.00 51.50 112 ARG A O 1
ATOM 894 N N . THR A 1 113 ? 12.648 -3.002 43.738 1.00 59.69 113 THR A N 1
ATOM 895 C CA . THR A 1 113 ? 13.473 -3.056 42.540 1.00 59.69 113 THR A CA 1
ATOM 896 C C . THR A 1 113 ? 13.461 -4.487 41.977 1.00 59.69 113 THR A C 1
ATOM 898 O O . THR A 1 113 ? 13.666 -5.444 42.729 1.00 59.69 113 THR A O 1
ATOM 901 N N . PRO A 1 114 ? 13.251 -4.695 40.668 1.00 52.56 114 PRO A N 1
ATOM 902 C CA . PRO A 1 114 ? 13.761 -5.891 40.025 1.00 52.56 114 PRO A CA 1
ATOM 903 C C . PRO A 1 114 ? 15.288 -5.762 39.978 1.00 52.56 114 PRO A C 1
ATOM 905 O O . PRO A 1 114 ? 15.832 -4.844 39.366 1.00 52.56 114 PRO A O 1
ATOM 908 N N . SER A 1 115 ? 15.961 -6.659 40.693 1.00 49.16 115 SER A N 1
ATOM 909 C CA . SER A 1 115 ? 17.411 -6.833 40.686 1.00 49.16 115 SER A CA 1
ATOM 910 C C . SER A 1 115 ? 17.897 -7.102 39.258 1.00 49.16 115 SER A C 1
ATOM 912 O O . SER A 1 115 ? 17.473 -8.057 38.607 1.00 49.16 115 SER A O 1
ATOM 914 N N . LEU A 1 116 ? 18.768 -6.217 38.776 1.00 57.94 116 LEU A N 1
ATOM 9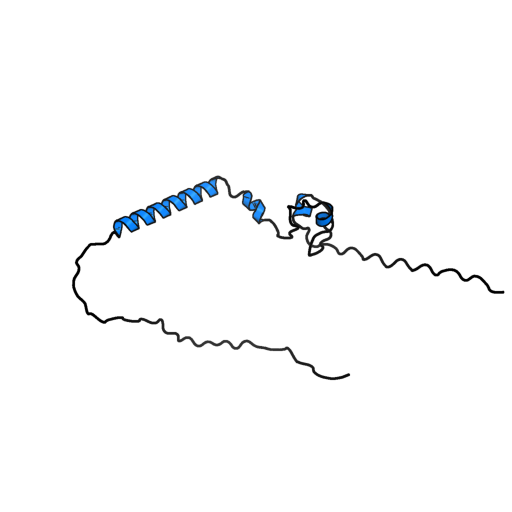15 C CA . LEU A 1 116 ? 19.650 -6.467 37.648 1.00 57.94 116 LEU A CA 1
ATOM 916 C C . LEU A 1 116 ? 20.827 -7.281 38.186 1.00 57.94 116 LEU A C 1
ATOM 918 O O . LEU A 1 116 ? 21.725 -6.703 38.780 1.00 57.94 116 LEU A O 1
ATOM 922 N N . ASP A 1 117 ? 20.813 -8.593 37.987 1.00 48.06 117 ASP A N 1
ATOM 923 C CA . ASP A 1 117 ? 22.037 -9.389 37.935 1.00 48.06 117 ASP A CA 1
ATOM 924 C C . ASP A 1 117 ? 21.810 -10.578 37.003 1.00 48.06 117 ASP A C 1
ATOM 926 O O . ASP A 1 117 ? 20.957 -11.439 37.210 1.00 48.06 117 ASP A O 1
ATOM 930 N N . GLY A 1 118 ? 22.555 -10.560 35.907 1.00 45.72 118 GLY A N 1
ATOM 931 C CA . GLY A 1 118 ? 22.453 -11.503 34.805 1.00 45.72 118 GLY A CA 1
ATOM 932 C C . GLY A 1 118 ? 23.518 -11.180 33.773 1.00 45.72 118 GLY A C 1
ATOM 933 O O . GLY A 1 118 ? 23.222 -10.898 32.616 1.00 45.72 118 GLY A O 1
ATOM 934 N N . THR A 1 119 ? 24.765 -11.139 34.229 1.00 57.47 119 THR A N 1
ATOM 935 C CA . THR A 1 119 ? 25.960 -11.080 33.397 1.00 57.47 119 THR A CA 1
ATOM 936 C C . THR A 1 119 ? 25.992 -12.277 32.449 1.00 57.47 119 THR A C 1
ATOM 938 O O . THR A 1 119 ? 26.341 -13.384 32.834 1.00 57.47 119 THR A O 1
ATOM 941 N N . ASN A 1 120 ? 25.662 -12.041 31.183 1.00 54.03 120 ASN A N 1
ATOM 942 C CA . ASN A 1 120 ? 26.215 -12.784 30.056 1.00 54.03 120 ASN A CA 1
ATOM 943 C C . ASN A 1 120 ? 26.450 -11.782 28.929 1.00 54.03 120 ASN A C 1
ATOM 945 O O . ASN A 1 120 ? 25.627 -11.584 28.040 1.00 54.03 120 ASN A O 1
ATOM 949 N N . ALA A 1 121 ? 27.585 -11.092 29.027 1.00 52.06 121 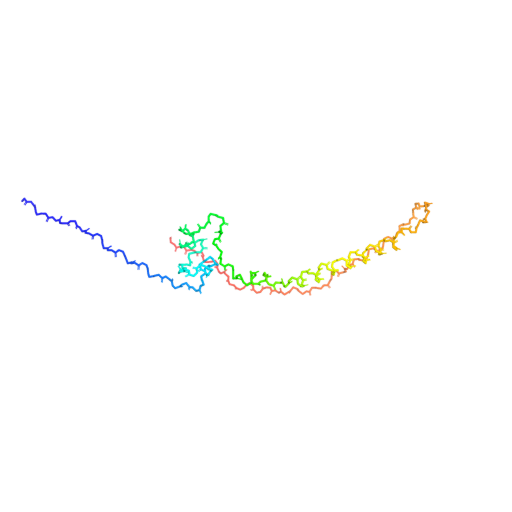ALA A N 1
ATOM 950 C CA . ALA A 1 121 ? 28.186 -10.442 27.882 1.00 52.06 121 ALA A CA 1
ATOM 951 C C . ALA A 1 121 ? 28.679 -11.552 26.944 1.00 52.06 121 ALA A C 1
ATOM 953 O O . ALA A 1 121 ? 29.721 -12.154 27.195 1.00 52.06 121 ALA A O 1
ATOM 954 N N . GLU A 1 122 ? 27.929 -11.845 25.882 1.00 56.88 122 GLU A N 1
ATOM 955 C CA . GLU A 1 122 ? 28.530 -12.507 24.728 1.00 56.88 122 GLU A CA 1
ATOM 956 C C . GLU A 1 122 ? 29.472 -11.503 24.045 1.00 56.88 122 GLU A C 1
ATOM 958 O O . GLU A 1 122 ? 29.042 -10.401 23.682 1.00 56.88 122 GLU A O 1
ATOM 963 N N . PRO A 1 123 ? 30.765 -11.831 23.880 1.00 64.56 123 PRO A N 1
ATOM 964 C CA . PRO A 1 123 ? 31.666 -10.999 23.108 1.00 64.56 123 PRO A CA 1
ATOM 965 C C . PRO A 1 123 ? 31.266 -11.086 21.635 1.00 64.56 123 PRO A C 1
ATOM 967 O O . PRO A 1 123 ? 31.326 -12.150 21.023 1.00 64.56 123 PRO A O 1
ATOM 970 N N . ILE A 1 124 ? 30.882 -9.949 21.055 1.00 62.03 124 ILE A N 1
ATOM 971 C CA . ILE A 1 124 ? 30.755 -9.801 19.605 1.00 62.03 124 ILE A CA 1
ATOM 972 C C . ILE A 1 124 ? 32.137 -10.102 19.001 1.00 62.03 124 ILE A C 1
ATOM 974 O O . ILE A 1 124 ? 33.092 -9.392 19.328 1.00 62.03 124 ILE A O 1
ATOM 978 N N . PRO A 1 125 ? 32.290 -11.104 18.116 1.00 58.88 125 PRO A N 1
ATOM 979 C CA . PRO A 1 125 ? 33.519 -11.262 17.360 1.00 58.88 125 PRO A CA 1
ATOM 980 C C . PRO A 1 125 ? 33.592 -10.145 16.311 1.00 58.88 125 PRO A C 1
ATOM 982 O O . PRO A 1 125 ? 33.090 -10.269 15.195 1.00 58.88 125 PRO A O 1
ATOM 985 N N . THR A 1 126 ? 34.223 -9.023 16.661 1.00 63.41 126 THR A N 1
ATOM 986 C CA . THR A 1 126 ? 34.690 -8.018 15.699 1.00 63.41 126 THR A CA 1
ATOM 987 C C . THR A 1 126 ? 35.905 -8.576 14.975 1.00 63.41 126 THR A C 1
ATOM 989 O O . THR A 1 126 ? 37.056 -8.296 15.301 1.00 63.41 126 THR A O 1
ATOM 992 N N . SER A 1 127 ? 35.641 -9.401 13.970 1.00 54.03 127 SER A N 1
ATOM 993 C CA . SER A 1 127 ? 36.661 -9.882 13.058 1.00 54.03 127 SER A CA 1
ATOM 994 C C . SER A 1 127 ? 36.478 -9.223 11.688 1.00 54.03 127 SER A C 1
ATOM 996 O O . SER A 1 127 ? 35.548 -9.551 10.954 1.00 54.03 127 SER A O 1
ATOM 998 N N . PHE A 1 128 ? 37.433 -8.336 11.381 1.00 59.41 128 PHE A N 1
ATOM 999 C CA . PHE A 1 128 ? 37.881 -7.880 10.056 1.00 59.41 128 PHE A CA 1
ATOM 1000 C C . PHE A 1 128 ? 37.209 -6.654 9.416 1.00 59.41 128 PHE A C 1
ATOM 1002 O O . PHE A 1 128 ? 36.460 -6.771 8.453 1.00 59.41 128 PHE A O 1
ATOM 1009 N N . ILE A 1 129 ? 37.657 -5.459 9.823 1.00 58.53 129 ILE A N 1
ATOM 1010 C CA . ILE A 1 129 ? 37.998 -4.403 8.854 1.00 58.53 129 ILE A CA 1
ATOM 1011 C C . ILE A 1 129 ? 39.390 -3.874 9.215 1.00 58.53 129 ILE A C 1
ATOM 1013 O O . ILE A 1 129 ? 39.582 -3.200 10.224 1.00 58.53 129 ILE A O 1
ATOM 1017 N N . THR A 1 130 ? 40.375 -4.237 8.401 1.00 63.94 130 THR A N 1
ATOM 1018 C CA . THR A 1 130 ? 41.729 -3.683 8.405 1.00 63.94 130 THR A CA 1
ATOM 1019 C C . THR A 1 130 ? 41.716 -2.252 7.856 1.00 63.94 130 THR A C 1
ATOM 1021 O O . THR A 1 130 ? 41.146 -2.019 6.790 1.00 63.94 130 THR A O 1
ATOM 1024 N N . PRO A 1 131 ? 42.392 -1.290 8.505 1.00 53.59 131 PRO A N 1
ATOM 1025 C CA . PRO A 1 131 ? 42.772 -0.041 7.867 1.00 53.59 131 PRO A CA 1
ATOM 1026 C C . PRO A 1 131 ? 44.116 -0.248 7.157 1.00 53.59 131 PRO A C 1
ATOM 1028 O O . PRO A 1 131 ? 45.154 -0.383 7.801 1.00 53.59 131 PRO A O 1
ATOM 1031 N N . ALA A 1 132 ? 44.109 -0.286 5.826 1.00 55.25 132 ALA A N 1
ATOM 1032 C CA . ALA A 1 132 ? 45.333 -0.137 5.048 1.00 55.25 132 ALA A CA 1
ATOM 1033 C C . ALA A 1 132 ? 45.568 1.357 4.797 1.00 55.25 132 ALA A C 1
ATOM 1035 O O . ALA A 1 132 ? 44.875 1.986 3.998 1.00 55.25 132 ALA A O 1
ATOM 1036 N N . ALA A 1 133 ? 46.536 1.920 5.513 1.00 58.03 133 ALA A N 1
ATOM 1037 C CA . ALA A 1 133 ? 47.174 3.177 5.160 1.00 58.03 133 ALA A CA 1
ATOM 1038 C C . ALA A 1 133 ? 48.343 2.907 4.196 1.00 58.03 133 ALA A C 1
ATOM 1040 O O . ALA A 1 133 ? 49.107 1.970 4.424 1.00 58.03 133 ALA A O 1
ATOM 1041 N N . GLY A 1 134 ? 48.527 3.776 3.194 1.00 50.84 134 GLY A N 1
ATOM 1042 C CA . GLY A 1 134 ? 49.864 4.117 2.691 1.00 50.84 134 GLY A CA 1
ATOM 1043 C C . GLY A 1 134 ? 50.142 3.984 1.186 1.00 50.84 134 GLY A C 1
ATOM 1044 O O . GLY A 1 134 ? 50.276 2.878 0.678 1.00 50.84 134 GLY A O 1
ATOM 1045 N N . ASN A 1 135 ? 50.415 5.152 0.583 1.00 50.09 135 ASN A N 1
ATOM 1046 C CA . ASN A 1 135 ? 51.303 5.452 -0.557 1.00 50.09 135 ASN A CA 1
ATOM 1047 C C . ASN A 1 135 ? 50.809 5.184 -1.993 1.00 50.09 135 ASN A C 1
ATOM 1049 O O . ASN A 1 135 ? 50.812 4.051 -2.468 1.00 50.09 135 ASN A O 1
ATOM 1053 N N . GLN A 1 136 ? 50.510 6.259 -2.735 1.00 47.19 136 GLN A N 1
ATOM 1054 C CA . GLN A 1 136 ? 51.472 7.039 -3.543 1.00 47.19 136 GLN A CA 1
ATOM 1055 C C . GLN A 1 136 ? 50.916 8.442 -3.814 1.00 47.19 136 GLN A C 1
ATOM 1057 O O . GLN A 1 136 ? 49.676 8.556 -3.940 1.00 47.19 136 GLN A O 1
#

Secondary structure (DSSP, 8-state):
-PPP---------PPP-PPPPSS--HHHHHHT------SSS-HHHHHH--TT-------THHHHGGGS-HHHHHHHHHHHHHHHHHHHHHHHHTS--------------------------PPP------------

Organism: Polytolypa hystricis (strain UAMH7299) (NCBI:txid1447883)